Protein AF-A0A8T6J2G9-F1 (afdb_monomer_lite)

Radius of gyration: 13.72 Å; cha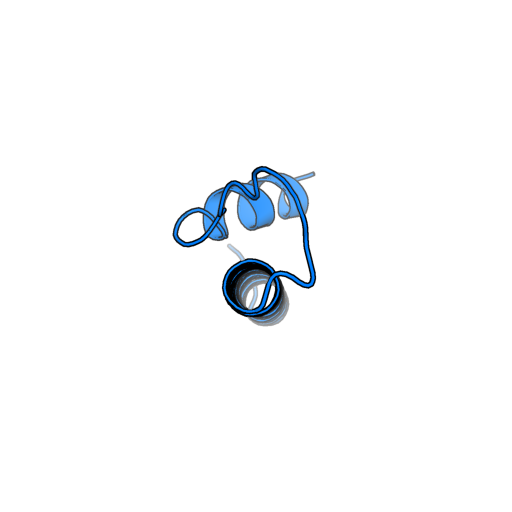ins: 1; bounding box: 32×16×37 Å

Structure (mmCIF, N/CA/C/O backbone):
data_AF-A0A8T6J2G9-F1
#
_entry.id   AF-A0A8T6J2G9-F1
#
loop_
_atom_site.group_PDB
_atom_site.id
_atom_site.type_symbol
_atom_site.label_atom_id
_atom_site.label_alt_id
_atom_site.label_comp_id
_atom_site.label_asym_id
_atom_site.label_entity_id
_atom_site.label_seq_id
_atom_site.pdbx_PDB_ins_code
_atom_site.Cartn_x
_atom_site.Cartn_y
_atom_site.Cartn_z
_atom_site.occupancy
_atom_site.B_iso_or_equiv
_atom_site.auth_seq_id
_atom_site.auth_comp_id
_atom_site.auth_asym_id
_atom_site.auth_atom_id
_atom_site.pdbx_PDB_model_num
ATOM 1 N N . MET A 1 1 ? 14.753 -6.188 -19.045 1.00 81.94 1 MET A N 1
ATOM 2 C CA . MET A 1 1 ? 14.715 -7.017 -17.818 1.00 81.94 1 MET A CA 1
ATOM 3 C C . MET A 1 1 ? 15.111 -6.112 -16.662 1.00 81.94 1 MET A C 1
ATOM 5 O O . MET A 1 1 ? 15.996 -5.293 -16.875 1.00 81.94 1 MET A O 1
ATOM 9 N N . LEU A 1 2 ? 14.433 -6.181 -15.513 1.00 94.31 2 LEU A N 1
ATOM 10 C CA . LEU A 1 2 ? 14.762 -5.338 -14.355 1.00 94.31 2 LEU A CA 1
ATOM 11 C C . LEU A 1 2 ? 16.087 -5.791 -13.732 1.00 94.31 2 LEU A C 1
ATOM 13 O O . LEU A 1 2 ? 16.331 -6.993 -13.624 1.00 94.31 2 LEU A O 1
ATOM 17 N N . ASP A 1 3 ? 16.930 -4.839 -13.335 1.00 97.50 3 ASP A N 1
ATOM 18 C CA . ASP A 1 3 ? 18.167 -5.142 -12.620 1.00 97.50 3 ASP A CA 1
ATOM 19 C C . ASP A 1 3 ? 17.921 -5.346 -11.113 1.00 97.50 3 ASP A C 1
ATOM 21 O O . ASP A 1 3 ? 16.830 -5.112 -10.581 1.00 97.50 3 ASP A O 1
ATOM 25 N N . LYS A 1 4 ? 18.952 -5.812 -10.399 1.00 98.12 4 LYS A N 1
ATOM 26 C CA . LYS A 1 4 ? 18.870 -6.075 -8.955 1.00 98.12 4 LYS A CA 1
ATOM 27 C C . LYS A 1 4 ? 18.503 -4.819 -8.160 1.00 98.12 4 LYS A C 1
ATOM 29 O O . LYS A 1 4 ? 17.784 -4.922 -7.170 1.00 98.12 4 LYS A O 1
ATOM 34 N N . THR A 1 5 ? 18.994 -3.654 -8.571 1.00 98.25 5 THR A N 1
ATOM 35 C CA . THR A 1 5 ? 18.752 -2.386 -7.876 1.00 98.25 5 THR A CA 1
ATOM 36 C C . THR A 1 5 ? 17.283 -1.995 -7.980 1.00 98.25 5 THR A C 1
ATOM 38 O O . THR A 1 5 ? 16.660 -1.685 -6.965 1.00 98.25 5 THR A O 1
ATOM 41 N N . ALA A 1 6 ? 16.703 -2.097 -9.177 1.00 97.81 6 ALA A N 1
ATOM 42 C CA . ALA A 1 6 ? 15.290 -1.848 -9.420 1.00 97.81 6 ALA A CA 1
ATOM 43 C C . ALA A 1 6 ? 14.403 -2.809 -8.617 1.00 97.81 6 ALA A C 1
ATOM 45 O O . ALA A 1 6 ? 13.476 -2.366 -7.944 1.00 97.81 6 ALA A O 1
ATOM 46 N N . LEU A 1 7 ? 14.720 -4.109 -8.607 1.00 98.31 7 LEU A N 1
ATOM 47 C CA . LEU A 1 7 ? 13.954 -5.104 -7.846 1.00 98.31 7 LEU A CA 1
ATOM 48 C C . LEU A 1 7 ? 14.007 -4.855 -6.330 1.00 98.31 7 LEU A C 1
ATOM 50 O O . LEU A 1 7 ? 12.982 -4.946 -5.652 1.00 98.31 7 LEU A O 1
ATOM 54 N N . MET A 1 8 ? 15.180 -4.506 -5.794 1.00 98.69 8 MET A N 1
ATOM 55 C CA . MET A 1 8 ? 15.330 -4.158 -4.377 1.00 98.69 8 MET A CA 1
ATOM 56 C C . MET A 1 8 ? 14.530 -2.905 -4.016 1.00 98.69 8 MET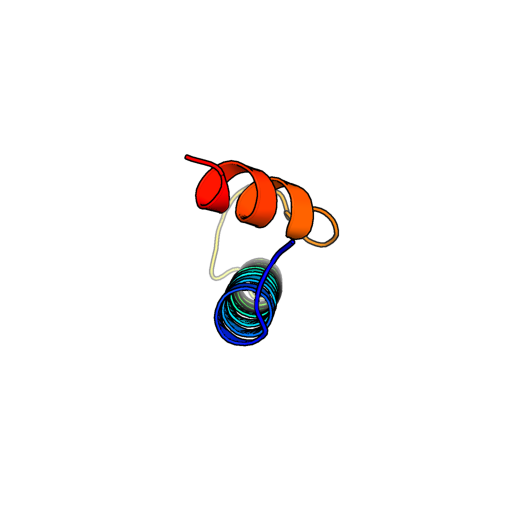 A C 1
ATOM 58 O O . MET A 1 8 ? 13.901 -2.859 -2.958 1.00 98.69 8 MET A O 1
ATOM 62 N N . GLU A 1 9 ? 14.510 -1.907 -4.898 1.00 98.62 9 GLU A N 1
ATOM 63 C CA . GLU A 1 9 ? 13.728 -0.690 -4.690 1.00 98.62 9 GLU A CA 1
ATOM 64 C C . GLU A 1 9 ? 12.219 -0.961 -4.750 1.00 98.62 9 GLU A C 1
ATOM 66 O O . GLU A 1 9 ? 11.482 -0.472 -3.892 1.00 98.62 9 GLU A O 1
ATOM 71 N N . MET A 1 10 ? 11.755 -1.787 -5.692 1.00 98.69 10 MET A N 1
ATOM 72 C CA . MET A 1 10 ? 10.353 -2.209 -5.763 1.00 98.69 10 MET A CA 1
ATOM 73 C C . MET A 1 10 ? 9.921 -2.912 -4.473 1.00 98.69 10 MET A C 1
ATOM 75 O O . MET A 1 10 ? 8.920 -2.531 -3.867 1.00 98.69 10 MET A O 1
ATOM 79 N N . MET A 1 11 ? 10.708 -3.886 -4.001 1.00 98.75 11 MET A N 1
ATOM 80 C CA . MET A 1 11 ? 10.430 -4.589 -2.745 1.00 98.75 11 MET A CA 1
ATOM 81 C C . MET A 1 11 ? 10.387 -3.625 -1.555 1.00 98.75 11 MET A C 1
ATOM 83 O O . MET A 1 11 ? 9.461 -3.664 -0.747 1.00 98.75 11 MET A O 1
ATOM 87 N N . ARG A 1 12 ? 11.351 -2.702 -1.469 1.00 98.81 12 ARG A N 1
ATOM 88 C CA . ARG A 1 12 ? 11.404 -1.697 -0.401 1.00 98.81 12 ARG A CA 1
ATOM 89 C C . ARG A 1 12 ? 10.166 -0.799 -0.390 1.00 98.81 12 ARG A C 1
ATOM 91 O O . ARG A 1 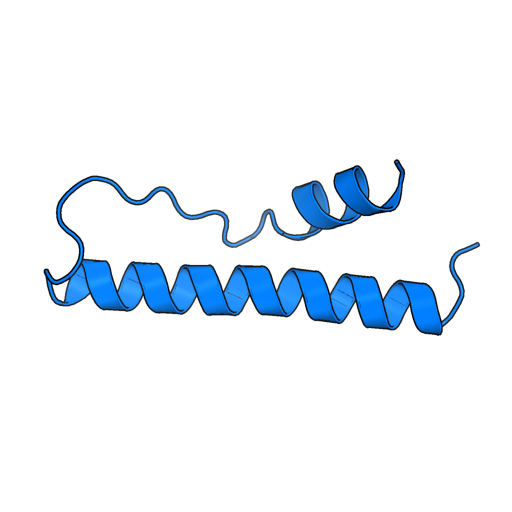12 ? 9.671 -0.461 0.683 1.00 98.81 12 ARG A O 1
ATOM 98 N N . ARG A 1 13 ? 9.656 -0.410 -1.563 1.00 98.75 13 ARG A N 1
ATOM 99 C CA . ARG A 1 13 ? 8.428 0.392 -1.678 1.00 98.75 13 ARG A CA 1
ATOM 100 C C . ARG A 1 13 ? 7.184 -0.402 -1.291 1.00 98.75 13 ARG A C 1
ATOM 102 O O . ARG A 1 13 ? 6.353 0.143 -0.574 1.00 98.75 13 ARG A O 1
ATOM 109 N N . MET A 1 14 ? 7.083 -1.671 -1.687 1.00 98.88 14 MET A N 1
ATOM 110 C CA . MET A 1 14 ? 5.959 -2.526 -1.286 1.00 98.88 14 MET A CA 1
ATOM 111 C C . MET A 1 14 ? 5.930 -2.732 0.232 1.00 98.88 14 MET A C 1
ATOM 113 O O . MET A 1 14 ? 4.893 -2.531 0.855 1.00 98.88 14 MET A O 1
ATOM 117 N N . LEU A 1 15 ? 7.080 -3.026 0.851 1.00 98.88 15 LEU A N 1
ATOM 118 C CA . LEU A 1 15 ? 7.183 -3.154 2.310 1.00 98.88 15 LEU A CA 1
ATOM 119 C C . LEU A 1 15 ? 6.843 -1.849 3.033 1.00 98.88 15 LEU A C 1
ATOM 121 O O . LEU A 1 15 ? 6.194 -1.867 4.073 1.00 98.88 15 LEU A O 1
ATOM 125 N N . ARG A 1 16 ? 7.234 -0.700 2.473 1.00 98.81 16 ARG A N 1
ATOM 126 C CA . ARG A 1 16 ? 6.842 0.600 3.026 1.00 98.81 16 ARG A CA 1
ATOM 127 C C . ARG A 1 16 ? 5.325 0.783 3.029 1.00 98.81 16 ARG A C 1
ATOM 129 O O . ARG A 1 16 ? 4.806 1.255 4.033 1.00 98.81 16 ARG A O 1
ATOM 136 N N . ILE A 1 17 ? 4.643 0.439 1.933 1.00 98.81 17 ILE A N 1
ATOM 137 C CA . ILE A 1 17 ? 3.176 0.506 1.865 1.00 98.81 17 ILE A CA 1
ATOM 138 C C . ILE A 1 17 ? 2.585 -0.434 2.915 1.00 98.81 17 ILE A C 1
ATOM 140 O O . ILE A 1 17 ? 1.813 0.021 3.749 1.00 98.81 17 ILE A O 1
ATOM 144 N N . ARG A 1 18 ? 3.029 -1.696 2.961 1.00 98.81 18 ARG A N 1
ATOM 145 C CA . ARG A 1 18 ? 2.564 -2.669 3.958 1.00 98.81 18 ARG A CA 1
ATOM 146 C C . ARG A 1 18 ? 2.666 -2.141 5.390 1.00 98.81 18 ARG A C 1
ATOM 148 O O . ARG A 1 18 ? 1.678 -2.155 6.112 1.00 98.81 18 ARG A O 1
ATOM 155 N N . HIS A 1 19 ? 3.836 -1.652 5.791 1.00 98.88 19 HIS A N 1
ATOM 156 C CA . HIS A 1 19 ? 4.044 -1.167 7.156 1.00 98.88 19 HIS A CA 1
ATOM 157 C C . HIS A 1 19 ? 3.257 0.105 7.468 1.00 98.88 19 HIS A C 1
ATOM 159 O O . HIS A 1 19 ? 2.830 0.299 8.604 1.00 98.88 19 HIS A O 1
ATOM 165 N N . PHE A 1 20 ? 3.064 0.975 6.475 1.00 98.62 20 PHE A N 1
ATOM 166 C CA . PHE A 1 20 ? 2.190 2.131 6.626 1.00 98.62 20 PHE A CA 1
ATOM 167 C C . PHE A 1 20 ? 0.748 1.688 6.894 1.00 98.62 20 PHE A C 1
ATOM 169 O O . PHE A 1 20 ? 0.144 2.139 7.862 1.00 98.62 20 PHE A O 1
ATOM 176 N N . GLU A 1 21 ? 0.230 0.764 6.089 1.00 98.56 21 GLU A N 1
ATOM 177 C CA . GLU A 1 21 ? -1.123 0.229 6.227 1.00 98.56 21 GLU A CA 1
ATOM 178 C C . GLU A 1 21 ? -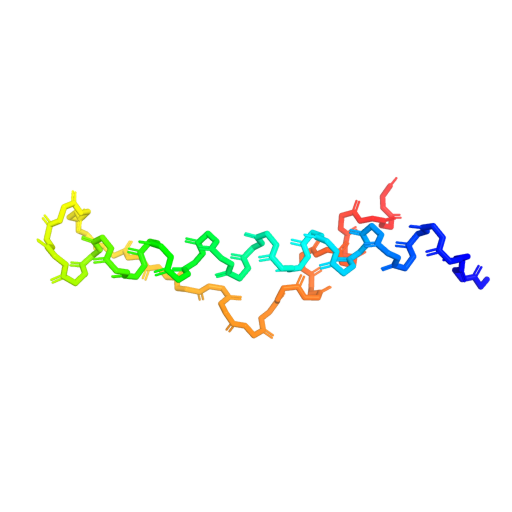1.338 -0.467 7.580 1.00 98.56 21 GLU A C 1
ATOM 180 O O . GLU A 1 21 ? -2.307 -0.175 8.276 1.00 98.56 21 GLU A O 1
ATOM 185 N N . GLU A 1 22 ? -0.400 -1.319 8.007 1.00 98.56 22 GLU A N 1
ATOM 186 C CA . GLU A 1 22 ? -0.426 -1.970 9.328 1.00 98.56 22 GLU A CA 1
ATOM 187 C C . GLU A 1 22 ? -0.465 -0.942 10.472 1.00 98.56 22 GLU A C 1
ATOM 189 O O . GLU A 1 22 ? -1.221 -1.096 11.435 1.00 98.56 22 GLU A O 1
ATOM 194 N N . ALA A 1 23 ? 0.313 0.141 10.362 1.00 98.38 23 ALA A N 1
ATOM 195 C CA . ALA A 1 23 ? 0.318 1.211 11.355 1.00 98.38 23 ALA A CA 1
ATOM 196 C C . ALA A 1 23 ? -1.004 1.993 11.375 1.00 98.38 23 ALA A C 1
ATOM 198 O O . ALA A 1 23 ? -1.509 2.303 12.457 1.00 98.38 23 ALA A O 1
ATOM 199 N N . VAL A 1 24 ? -1.579 2.289 10.204 1.00 98.19 24 VAL A N 1
ATOM 200 C CA . VAL A 1 24 ? -2.885 2.954 10.083 1.00 98.19 24 VAL A CA 1
ATOM 201 C C . VAL A 1 24 ? -3.982 2.095 10.700 1.00 98.19 24 VAL A C 1
ATOM 203 O O . VAL A 1 24 ? -4.743 2.607 11.517 1.00 98.19 24 VAL A O 1
ATOM 206 N N . ILE A 1 25 ? -4.029 0.798 10.385 1.00 97.75 25 ILE A N 1
ATOM 207 C CA . ILE A 1 25 ? -4.987 -0.142 10.987 1.00 97.75 25 ILE A CA 1
ATOM 208 C C . ILE A 1 25 ? -4.865 -0.108 12.511 1.00 97.75 25 ILE A C 1
ATOM 210 O O . ILE A 1 25 ? -5.858 0.097 13.202 1.00 97.75 25 ILE A O 1
ATOM 214 N N . SER A 1 26 ? -3.642 -0.196 13.038 1.00 98.06 26 SER A N 1
ATOM 215 C CA . SER A 1 26 ? -3.411 -0.170 14.482 1.00 98.06 26 SER A CA 1
ATOM 216 C C . SER A 1 26 ? -3.853 1.148 15.141 1.00 98.06 26 SER A C 1
ATOM 218 O O . SER A 1 26 ? -4.372 1.146 16.255 1.00 98.06 26 SER A O 1
ATOM 220 N N . LEU A 1 27 ? -3.676 2.289 14.469 1.00 98.25 27 LEU A N 1
ATOM 221 C CA . LEU A 1 27 ? -4.154 3.594 14.945 1.00 98.25 27 LEU A CA 1
ATOM 222 C C . LEU A 1 27 ? -5.687 3.701 14.918 1.00 98.25 27 LEU A C 1
ATOM 224 O O . LEU A 1 27 ? -6.273 4.286 15.829 1.00 98.25 27 LEU A O 1
ATOM 228 N N . VAL A 1 28 ? -6.336 3.130 13.900 1.00 97.56 28 VAL A N 1
ATOM 229 C CA . VAL A 1 28 ? -7.803 3.055 13.802 1.00 97.56 28 VAL A CA 1
ATOM 230 C C . VAL A 1 28 ? -8.369 2.172 14.913 1.00 97.56 28 VAL A C 1
ATOM 232 O O . VAL A 1 28 ? -9.303 2.579 15.597 1.00 97.56 28 VAL A O 1
ATOM 235 N N . GLU A 1 29 ? -7.768 1.008 15.163 1.00 96.25 29 GLU A N 1
ATOM 236 C CA . GLU A 1 29 ? -8.164 0.100 16.250 1.00 96.25 29 GLU A CA 1
ATOM 237 C C . GLU A 1 29 ? -8.045 0.748 17.637 1.00 96.25 29 GLU A C 1
ATOM 239 O O . GLU A 1 29 ? -8.856 0.476 18.522 1.00 96.25 29 GLU A O 1
ATOM 244 N N . ARG A 1 30 ? -7.066 1.644 17.829 1.00 97.94 30 ARG A N 1
ATOM 245 C CA . ARG A 1 30 ? -6.904 2.433 19.063 1.00 97.94 30 ARG A CA 1
ATOM 246 C C . ARG A 1 30 ? -7.796 3.677 19.130 1.00 97.94 30 ARG A C 1
ATOM 248 O O . ARG A 1 30 ? -7.787 4.368 20.146 1.00 97.94 30 ARG A O 1
ATOM 255 N N . GLY A 1 31 ? -8.559 3.975 18.078 1.00 97.31 31 GLY A N 1
ATOM 256 C CA . GLY A 1 31 ? -9.415 5.160 17.995 1.00 97.31 31 GLY A CA 1
ATOM 257 C C . GLY A 1 31 ? -8.656 6.482 17.830 1.00 97.31 31 GLY A C 1
ATOM 258 O O . GLY A 1 31 ? -9.246 7.544 18.013 1.00 97.31 31 GLY A O 1
ATOM 259 N N . GLU A 1 32 ? -7.364 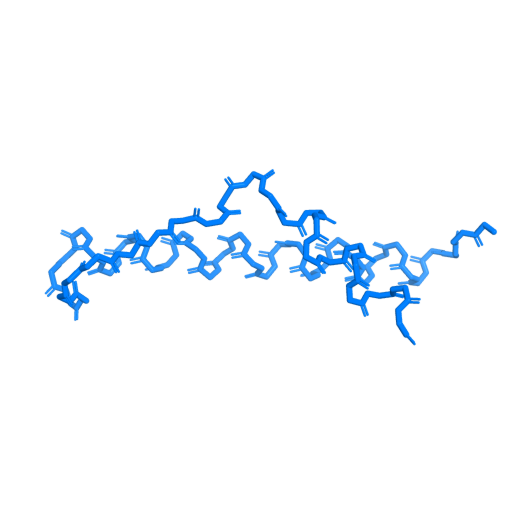6.441 17.489 1.00 98.06 32 GLU A N 1
ATOM 260 C CA . GLU A 1 32 ? -6.543 7.638 17.247 1.00 98.06 32 GLU A CA 1
ATOM 261 C C . GLU A 1 32 ? -6.792 8.234 15.854 1.00 98.06 32 GLU A C 1
ATOM 263 O O . GLU A 1 32 ? -6.666 9.443 15.656 1.00 98.06 32 GLU A O 1
ATOM 268 N N . ILE A 1 33 ? -7.180 7.394 14.890 1.00 96.62 33 ILE A N 1
ATOM 269 C CA . ILE A 1 33 ? -7.701 7.817 13.588 1.00 96.62 33 ILE A CA 1
ATOM 270 C C . ILE A 1 33 ? -9.210 7.583 13.585 1.00 96.62 33 ILE A C 1
ATOM 272 O O . ILE A 1 33 ? -9.675 6.456 13.745 1.00 96.62 33 ILE A O 1
ATOM 276 N N . VAL A 1 34 ? -9.974 8.656 13.380 1.00 94.62 34 VAL A N 1
ATOM 277 C CA . VAL A 1 34 ? -11.440 8.620 13.344 1.00 94.62 34 VAL A CA 1
ATOM 278 C C . VAL A 1 34 ? -11.921 8.668 11.896 1.00 94.62 34 VAL A C 1
ATOM 280 O O . VAL A 1 34 ? -11.558 9.573 11.147 1.00 94.62 34 VAL A O 1
ATOM 283 N N . GLY A 1 35 ? -12.778 7.720 11.518 1.00 91.81 35 GLY A N 1
ATOM 284 C CA . GLY A 1 35 ? -13.355 7.616 10.176 1.00 91.81 35 GLY A CA 1
ATOM 285 C C . GLY A 1 35 ? -12.923 6.352 9.436 1.00 91.81 35 GLY A C 1
ATOM 286 O O . GLY A 1 35 ? -12.318 5.451 10.013 1.00 91.81 35 GLY A O 1
ATOM 287 N N . ALA A 1 36 ? -13.276 6.267 8.153 1.00 90.81 36 ALA A N 1
ATOM 288 C CA . ALA A 1 36 ? -12.945 5.110 7.328 1.00 90.81 36 ALA A CA 1
ATOM 289 C C . ALA A 1 36 ? -11.482 5.163 6.860 1.00 90.81 36 ALA A C 1
ATOM 291 O O . ALA A 1 36 ? -11.079 6.112 6.187 1.00 90.81 36 ALA A O 1
ATOM 292 N N . ALA A 1 37 ? -10.723 4.109 7.158 1.00 94.44 37 ALA A N 1
ATOM 293 C CA . ALA A 1 37 ? -9.444 3.814 6.524 1.00 94.44 37 ALA A CA 1
ATOM 294 C C . ALA A 1 37 ? -9.619 2.572 5.641 1.00 94.44 37 ALA A C 1
ATOM 296 O O . ALA A 1 37 ? -9.937 1.492 6.138 1.00 94.44 37 ALA A O 1
ATOM 297 N N . HIS A 1 38 ? -9.455 2.732 4.329 1.00 96.44 38 HIS A N 1
ATOM 298 C CA . HIS A 1 38 ? -9.543 1.624 3.380 1.00 96.44 38 HIS A CA 1
ATOM 299 C C . HIS A 1 38 ? -8.148 1.082 3.146 1.00 96.44 38 HIS A C 1
ATOM 301 O O . HIS A 1 38 ? -7.295 1.809 2.640 1.00 96.44 38 HIS A O 1
ATOM 307 N N . SER A 1 39 ? -7.927 -0.169 3.539 1.00 96.81 39 SER A N 1
ATOM 308 C CA . SER A 1 39 ? -6.590 -0.726 3.456 1.00 96.81 39 SER A CA 1
ATOM 309 C C . SER A 1 39 ? -6.210 -1.123 2.033 1.00 96.81 39 SER A C 1
ATOM 311 O O . SER A 1 39 ? -7.034 -1.662 1.298 1.00 96.81 39 SER A O 1
ATOM 313 N N . TYR A 1 40 ? -4.942 -0.901 1.689 1.00 97.88 40 TYR A N 1
ATOM 314 C CA . TYR A 1 40 ? -4.317 -1.319 0.430 1.00 97.88 40 TYR A CA 1
ATOM 315 C C . TYR A 1 40 ? -3.449 -2.587 0.571 1.00 97.88 40 TYR A C 1
ATOM 317 O O . TYR A 1 40 ? -2.6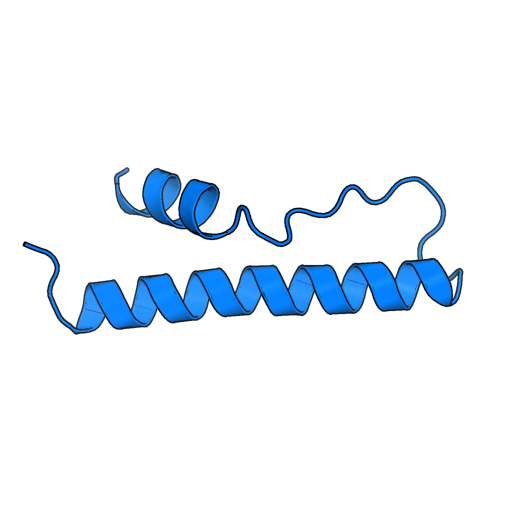61 -2.927 -0.318 1.00 97.88 40 TYR A O 1
ATOM 325 N N . ILE A 1 41 ? -3.548 -3.288 1.709 1.00 98.56 41 ILE A N 1
ATOM 326 C CA . ILE A 1 41 ? -2.811 -4.534 1.955 1.00 98.56 41 ILE A CA 1
ATOM 327 C C . ILE A 1 41 ? -3.186 -5.585 0.905 1.00 98.56 41 ILE A C 1
ATOM 329 O O . ILE A 1 41 ? -4.348 -5.954 0.761 1.00 98.56 41 ILE A O 1
ATOM 333 N N . GLY A 1 42 ? -2.176 -6.116 0.215 1.00 98.50 42 GLY A N 1
ATOM 334 C CA . GLY A 1 42 ? -2.329 -7.112 -0.848 1.00 98.50 42 GLY A CA 1
ATOM 335 C C . GLY A 1 42 ? -2.301 -6.526 -2.262 1.00 98.50 42 GLY A C 1
ATOM 336 O O . GLY A 1 42 ? -2.133 -7.279 -3.220 1.00 98.50 42 GLY A O 1
ATOM 337 N N . GLU A 1 43 ? -2.397 -5.202 -2.403 1.00 98.75 43 GLU A N 1
ATOM 338 C CA . GLU A 1 43 ? -2.375 -4.501 -3.692 1.00 98.75 43 GLU A CA 1
ATOM 339 C C . GLU A 1 43 ? -1.074 -3.709 -3.920 1.00 98.75 43 GLU A C 1
ATOM 341 O O . GLU A 1 43 ? -0.939 -2.974 -4.898 1.00 98.75 43 GLU A O 1
ATOM 346 N N . GLU A 1 44 ? -0.054 -3.871 -3.072 1.00 98.81 44 GLU A N 1
ATOM 347 C CA . GLU A 1 44 ? 1.151 -3.029 -3.088 1.00 98.81 44 GLU A CA 1
ATOM 348 C C . GLU A 1 44 ? 1.905 -3.084 -4.424 1.00 98.81 44 GLU A C 1
ATOM 350 O O . GLU A 1 44 ? 2.450 -2.079 -4.887 1.00 98.81 44 GLU A O 1
ATOM 355 N N . ALA A 1 45 ? 1.911 -4.253 -5.069 1.00 98.38 45 ALA A N 1
ATOM 356 C CA . ALA A 1 45 ? 2.540 -4.447 -6.369 1.00 98.38 45 ALA A CA 1
ATOM 357 C C . ALA A 1 45 ? 1.868 -3.624 -7.482 1.00 98.38 45 ALA A C 1
ATOM 359 O O . ALA A 1 45 ? 2.553 -3.222 -8.422 1.00 98.38 45 ALA A O 1
ATOM 360 N N . VAL A 1 46 ? 0.565 -3.336 -7.368 1.00 98.56 46 VAL A N 1
ATOM 361 C CA . VAL A 1 46 ? -0.181 -2.521 -8.340 1.00 98.56 46 VAL A CA 1
ATOM 362 C C . VAL A 1 46 ? 0.348 -1.090 -8.317 1.00 98.56 46 VAL A C 1
ATOM 364 O O . VAL A 1 46 ? 0.805 -0.584 -9.342 1.00 98.56 46 VAL A O 1
ATOM 367 N N . ALA A 1 47 ? 0.374 -0.462 -7.138 1.00 98.25 47 ALA A N 1
ATOM 368 C CA . ALA A 1 47 ? 0.864 0.905 -6.982 1.00 98.25 47 ALA A CA 1
ATOM 369 C C . ALA A 1 47 ? 2.362 1.026 -7.301 1.00 98.25 47 ALA A C 1
ATOM 371 O O . ALA A 1 47 ? 2.772 1.929 -8.032 1.00 98.25 47 ALA A O 1
ATOM 372 N N . VAL A 1 48 ? 3.198 0.113 -6.790 1.00 98.62 48 VAL A N 1
ATOM 373 C CA . VAL A 1 48 ? 4.648 0.160 -7.038 1.00 98.62 48 VAL A CA 1
ATOM 374 C C . VAL A 1 48 ? 4.970 -0.088 -8.507 1.00 98.62 48 VAL A C 1
ATOM 376 O O . VAL A 1 48 ? 5.770 0.652 -9.077 1.00 98.62 48 VAL A O 1
ATOM 379 N N . GLY A 1 49 ? 4.348 -1.094 -9.123 1.00 98.00 49 GLY A N 1
ATOM 380 C CA . GLY A 1 49 ? 4.556 -1.424 -10.528 1.00 98.00 49 GLY A CA 1
ATOM 381 C C . GLY A 1 49 ? 4.145 -0.282 -11.453 1.00 98.00 49 GLY A C 1
ATOM 382 O O . GLY A 1 49 ? 4.935 0.109 -12.308 1.00 98.00 49 GLY A O 1
ATOM 383 N N . ALA A 1 50 ? 2.958 0.297 -11.240 1.00 98.31 50 ALA A N 1
ATOM 384 C CA . ALA A 1 50 ? 2.476 1.423 -12.034 1.00 98.31 50 ALA A CA 1
ATOM 385 C C . ALA A 1 50 ? 3.403 2.642 -11.910 1.00 98.31 50 ALA A C 1
ATOM 387 O O . ALA A 1 50 ? 3.867 3.167 -12.916 1.00 98.31 50 ALA A O 1
ATOM 388 N N . CYS A 1 51 ? 3.736 3.057 -10.685 1.00 98.12 51 CYS A N 1
ATOM 389 C CA . CYS A 1 51 ? 4.542 4.256 -10.455 1.00 98.12 51 CYS A CA 1
ATOM 390 C C . CYS A 1 51 ? 6.011 4.114 -10.875 1.00 98.12 51 CYS A C 1
ATOM 392 O O . CYS A 1 51 ? 6.657 5.124 -11.128 1.00 98.12 51 CYS A O 1
ATOM 394 N N . MET A 1 52 ? 6.574 2.901 -10.901 1.00 97.00 52 MET A N 1
ATOM 395 C CA . MET A 1 52 ? 7.959 2.681 -11.348 1.00 97.00 52 MET A CA 1
ATOM 396 C C . MET A 1 52 ? 8.092 2.485 -12.862 1.00 97.00 52 MET A C 1
ATOM 398 O O . MET A 1 52 ? 9.215 2.398 -13.354 1.00 97.00 52 MET A O 1
ATOM 402 N N . ALA A 1 53 ? 6.974 2.403 -13.584 1.00 95.75 53 ALA A N 1
ATOM 403 C CA . ALA A 1 53 ? 6.944 2.304 -15.040 1.00 95.75 53 ALA A CA 1
ATOM 404 C C . ALA A 1 53 ? 6.770 3.663 -15.750 1.00 95.75 53 ALA A C 1
ATOM 406 O O . ALA A 1 53 ? 6.864 3.703 -16.977 1.00 95.75 53 ALA A O 1
ATOM 407 N N . LEU A 1 54 ? 6.493 4.735 -14.995 1.00 91.06 54 LEU A N 1
ATOM 408 C CA . LEU A 1 54 ? 6.386 6.122 -15.469 1.00 91.06 54 LEU A CA 1
ATOM 409 C C . LEU A 1 54 ? 7.757 6.806 -15.485 1.00 91.06 54 LEU A C 1
ATOM 411 O O . LEU A 1 54 ? 7.983 7.607 -16.418 1.00 91.06 54 LEU A O 1
#

Sequence (54 aa):
MLDKTALMEMMRRMLRIRHFEEAVISLVERGEIVGAAHSYIGEEAVAVGACMAL

pLDDT: mean 97.24, std 2.82, range [81.94, 98.88]

Foldseek 3Di:
DDDPVLVVVLVVQLVVLVVVQVVVVVCVVVVVDDDDDDHCPPVSNVVSVVVVVD

Secondary structure (DSSP, 8-state):
---HHHHHHHHHHHHHHHHHHHHHHHHHHTTSS-S-----TT-HHHHHHHHH--